Protein AF-A0A2S4ZCT5-F1 (afdb_monomer)

Solvent-accessible surface area (backbone atoms only — not comparable to full-atom values): 7370 Å² total; per-residue (Å²): 136,86,78,82,49,74,64,53,55,50,51,52,54,71,64,50,68,75,71,87,61,94,44,71,66,59,43,49,54,52,52,53,50,48,53,53,51,53,45,70,72,41,45,66,56,53,49,55,57,58,70,68,50,88,50,59,58,63,51,36,65,62,36,52,51,52,29,49,55,38,46,54,51,22,56,51,30,51,54,50,26,52,51,31,54,77,72,66,39,63,70,60,25,53,56,31,46,56,52,23,54,51,30,51,51,48,33,53,51,32,51,52,54,42,56,68,30,57,77,78,81,82,75,80,80,77,78,82,128

Mean predicted aligned error: 9.31 Å

Foldseek 3Di:
DDDDDPVNVVVVVVVPPVDDDPDPVVVVVVVVVVVVVCCVVPVVVVVVQVVPDDALLSCQVVLVVVLVVLLVVLVVLVVVLVVCVVVVVVVSNVVSVVVSVVSVVVSVVSVVSNVVRDDDDDDDPPPDD

pLDDT: mean 86.06, std 18.31, range [33.75, 98.56]

Structure (mmCIF, N/CA/C/O backbone):
data_AF-A0A2S4ZCT5-F1
#
_entry.id   AF-A0A2S4ZCT5-F1
#
loop_
_atom_site.group_PDB
_atom_site.id
_atom_site.type_symbol
_atom_site.label_atom_id
_atom_site.label_alt_id
_atom_site.label_comp_id
_atom_site.label_asym_id
_atom_site.label_entity_id
_atom_site.label_seq_id
_atom_site.pdbx_PDB_ins_code
_atom_site.Cartn_x
_atom_site.Cartn_y
_atom_site.Cartn_z
_atom_site.occupancy
_atom_site.B_iso_or_equiv
_atom_site.auth_seq_id
_atom_site.auth_comp_id
_atom_site.auth_asym_id
_atom_site.auth_atom_id
_atom_site.pdbx_PDB_model_num
ATOM 1 N N . MET A 1 1 ? -19.216 -23.994 -19.010 1.00 33.75 1 MET A N 1
ATOM 2 C CA . MET A 1 1 ? -18.366 -23.359 -17.981 1.00 33.75 1 MET A CA 1
ATOM 3 C C . MET A 1 1 ? -18.208 -21.900 -18.361 1.00 33.75 1 MET A C 1
ATOM 5 O O . MET A 1 1 ? -17.597 -21.633 -19.386 1.00 33.75 1 MET A O 1
ATOM 9 N N . ASN A 1 2 ? -18.832 -20.979 -17.625 1.00 37.47 2 ASN A N 1
ATOM 10 C CA . ASN A 1 2 ? -18.660 -19.544 -17.858 1.00 37.47 2 ASN A CA 1
ATOM 11 C C . ASN A 1 2 ? -17.470 -19.065 -17.027 1.00 37.47 2 ASN A C 1
ATOM 13 O O . ASN A 1 2 ? -17.509 -19.147 -15.803 1.00 37.47 2 ASN A O 1
ATOM 17 N N . VAL A 1 3 ? -16.414 -18.608 -17.696 1.00 40.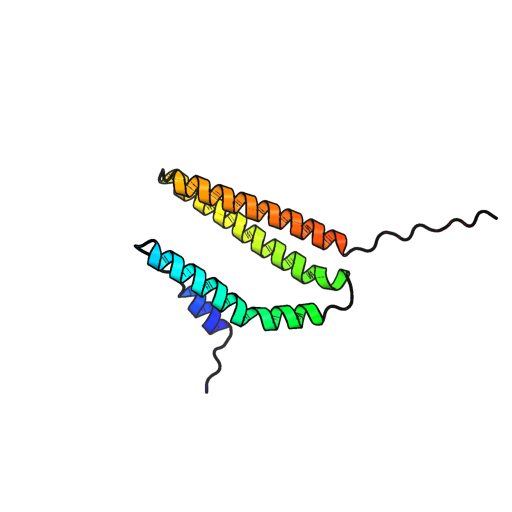88 3 VAL A N 1
ATOM 18 C CA . VAL A 1 3 ? -15.257 -17.984 -17.044 1.00 40.88 3 VAL A CA 1
ATOM 19 C C . VAL A 1 3 ? -15.714 -16.639 -16.461 1.00 40.88 3 VAL A C 1
ATOM 21 O O . VAL A 1 3 ? -16.316 -15.854 -17.201 1.00 40.88 3 VAL A O 1
ATOM 24 N N . PRO A 1 4 ? -15.473 -16.341 -15.171 1.00 46.09 4 PRO A N 1
ATOM 25 C CA . PRO A 1 4 ? -15.812 -15.039 -14.612 1.00 46.09 4 PRO A CA 1
ATOM 26 C C . PRO A 1 4 ? -14.964 -13.963 -15.295 1.00 46.09 4 PRO A C 1
ATOM 28 O O . PRO A 1 4 ? -13.738 -14.061 -15.347 1.00 46.09 4 PRO A O 1
ATOM 31 N N . SER A 1 5 ? -15.600 -12.926 -15.837 1.00 61.97 5 SER A N 1
ATOM 32 C CA . SER A 1 5 ? -14.879 -11.785 -16.400 1.00 61.97 5 SER A CA 1
ATOM 33 C C . SER A 1 5 ? -14.209 -10.976 -15.280 1.00 61.97 5 SER A C 1
ATOM 35 O O . SER A 1 5 ? -14.676 -10.955 -14.136 1.00 61.97 5 SER A O 1
ATOM 37 N N . LYS A 1 6 ? -13.132 -10.249 -15.601 1.00 53.59 6 LYS A N 1
ATOM 38 C CA . LYS A 1 6 ? -12.451 -9.339 -14.656 1.00 53.59 6 LYS A CA 1
ATOM 39 C C . LYS A 1 6 ? -13.416 -8.330 -14.005 1.00 53.59 6 LYS A C 1
ATOM 41 O O . LYS A 1 6 ? -13.209 -7.923 -12.868 1.00 53.59 6 LYS A O 1
ATOM 46 N N . LEU A 1 7 ? -14.520 -8.004 -14.686 1.00 53.03 7 LEU A N 1
ATOM 47 C CA . LEU A 1 7 ? -15.593 -7.150 -14.173 1.00 53.03 7 LEU A CA 1
ATOM 48 C C . LEU A 1 7 ? -16.441 -7.835 -13.090 1.00 53.03 7 LEU A C 1
ATOM 50 O O . LEU A 1 7 ? -16.860 -7.169 -12.152 1.00 53.03 7 LEU A O 1
ATOM 54 N N . THR A 1 8 ? -16.655 -9.154 -13.153 1.00 51.44 8 THR A N 1
ATOM 55 C CA . THR A 1 8 ? -17.301 -9.904 -12.058 1.00 51.44 8 THR A CA 1
ATOM 56 C C . THR A 1 8 ? -16.411 -10.042 -10.824 1.00 51.44 8 THR A C 1
ATOM 58 O O . THR A 1 8 ? -16.933 -9.979 -9.716 1.00 51.44 8 THR A O 1
ATOM 61 N N . ALA A 1 9 ? -15.087 -10.147 -10.987 1.00 53.41 9 ALA A N 1
ATOM 62 C CA . ALA A 1 9 ? -14.143 -10.121 -9.865 1.00 53.41 9 ALA A CA 1
ATOM 63 C C . ALA A 1 9 ? -14.080 -8.728 -9.215 1.00 53.41 9 ALA A C 1
ATOM 65 O O . ALA A 1 9 ? -14.126 -8.612 -7.994 1.00 53.41 9 ALA A O 1
ATOM 66 N N . LEU A 1 10 ? -14.091 -7.663 -10.023 1.00 55.84 10 LEU A N 1
ATOM 67 C CA . LEU A 1 10 ? -14.178 -6.285 -9.535 1.00 55.84 10 LEU A CA 1
ATOM 68 C C . LEU A 1 10 ? -15.528 -6.001 -8.853 1.00 55.84 10 LEU A C 1
ATOM 70 O O . LEU A 1 10 ? -15.561 -5.374 -7.803 1.00 55.84 10 LEU A O 1
ATOM 74 N N . ALA A 1 11 ? -16.638 -6.520 -9.386 1.00 48.22 11 ALA A N 1
ATOM 75 C CA . ALA A 1 11 ? -17.961 -6.411 -8.770 1.00 48.22 11 ALA A CA 1
ATOM 76 C C . ALA A 1 11 ? -18.117 -7.273 -7.505 1.00 48.22 11 ALA A C 1
ATOM 78 O O . ALA A 1 11 ? -18.927 -6.936 -6.644 1.00 48.22 11 ALA A O 1
ATOM 79 N N . ALA A 1 12 ? -17.368 -8.372 -7.374 1.00 44.34 12 ALA A N 1
ATOM 80 C CA . ALA A 1 12 ? -17.258 -9.141 -6.134 1.00 44.34 12 ALA A CA 1
ATOM 81 C C . ALA A 1 12 ? -16.414 -8.391 -5.092 1.00 44.34 12 ALA A C 1
ATOM 83 O O . ALA A 1 12 ? -16.788 -8.355 -3.926 1.00 44.34 12 ALA A O 1
ATOM 84 N N . ARG A 1 13 ? -15.356 -7.696 -5.530 1.00 53.50 13 ARG A N 1
ATOM 85 C CA . ARG A 1 13 ? -14.521 -6.811 -4.703 1.00 53.50 13 ARG A CA 1
ATOM 86 C C . ARG A 1 13 ? -15.260 -5.533 -4.272 1.00 53.50 13 ARG A C 1
ATOM 88 O O . ARG A 1 13 ? -15.080 -5.086 -3.153 1.00 53.50 13 ARG A O 1
ATOM 95 N N . LEU A 1 14 ? -16.173 -5.016 -5.100 1.00 47.66 14 LEU A N 1
ATOM 96 C CA . LEU A 1 14 ? -17.108 -3.923 -4.769 1.00 47.66 14 LEU A CA 1
ATOM 97 C C . LEU A 1 14 ? -18.323 -4.393 -3.947 1.00 47.66 14 LEU A C 1
ATOM 99 O O . LEU A 1 14 ? -18.895 -3.614 -3.190 1.00 47.66 14 LEU A O 1
ATOM 103 N N . ARG A 1 15 ? -18.702 -5.676 -4.042 1.00 43.44 15 ARG A N 1
ATOM 104 C CA . ARG A 1 15 ? -19.532 -6.361 -3.029 1.00 43.44 15 ARG A CA 1
ATOM 105 C C . ARG A 1 15 ? -18.752 -6.660 -1.743 1.00 43.44 15 ARG A C 1
ATOM 107 O O . ARG A 1 15 ? -19.372 -7.037 -0.752 1.00 43.44 15 ARG A O 1
ATOM 114 N N . GLY A 1 16 ? -17.436 -6.439 -1.758 1.00 38.53 16 GLY A N 1
ATOM 115 C CA . GLY A 1 16 ? -16.509 -6.436 -0.633 1.00 38.53 16 GLY A CA 1
ATOM 116 C C . GLY A 1 16 ? -16.744 -5.264 0.311 1.00 38.53 16 GLY A C 1
ATOM 117 O O . GLY A 1 16 ? -15.868 -4.437 0.536 1.00 38.53 16 GLY A O 1
ATOM 118 N N . LYS A 1 17 ? -17.918 -5.243 0.942 1.00 43.62 17 LYS A N 1
ATOM 119 C CA . LYS A 1 17 ? -17.938 -4.874 2.352 1.00 43.62 17 LYS A CA 1
ATOM 120 C C . LYS A 1 17 ? -17.228 -6.016 3.065 1.00 43.62 17 LYS A C 1
ATOM 122 O O . LYS A 1 17 ? -17.850 -7.036 3.346 1.00 43.62 17 LYS A O 1
ATOM 127 N N . THR A 1 18 ? -15.919 -5.899 3.260 1.00 56.38 18 THR A N 1
ATOM 128 C CA . THR A 1 18 ? -15.251 -6.668 4.309 1.00 56.38 18 THR A CA 1
ATOM 129 C C . THR A 1 18 ? -16.061 -6.385 5.568 1.00 56.38 18 THR A C 1
ATOM 131 O O . THR A 1 18 ? -16.253 -5.221 5.928 1.00 56.38 18 THR A O 1
ATOM 134 N N . TRP A 1 19 ? -16.710 -7.412 6.107 1.00 59.22 19 TRP A N 1
ATOM 135 C CA . TRP A 1 19 ? -17.600 -7.231 7.245 1.00 59.22 19 TRP A CA 1
ATOM 136 C C . TRP A 1 19 ? -16.749 -6.800 8.436 1.00 59.22 19 TRP A C 1
ATOM 138 O O . TRP A 1 19 ? -15.608 -7.239 8.568 1.00 59.22 19 TRP A O 1
ATOM 148 N N . ALA A 1 20 ? -17.281 -5.911 9.274 1.00 74.94 20 ALA A N 1
ATOM 149 C CA . ALA A 1 20 ? -16.645 -5.660 10.556 1.00 74.94 20 ALA A CA 1
ATOM 150 C C . ALA A 1 20 ? -16.608 -6.989 11.320 1.00 74.94 20 ALA A C 1
ATOM 152 O O . ALA A 1 20 ? -17.624 -7.679 11.405 1.00 74.94 20 ALA A O 1
ATOM 153 N N . HIS A 1 21 ? -15.432 -7.354 11.812 1.00 82.88 21 HIS A N 1
ATOM 154 C CA . HIS A 1 21 ? -15.259 -8.525 12.656 1.00 82.88 21 HIS A CA 1
ATOM 155 C C . HIS A 1 21 ? -15.535 -8.112 14.101 1.00 82.88 21 HIS A C 1
ATOM 157 O O . HIS A 1 21 ? -15.048 -7.073 14.546 1.00 82.88 21 HIS A O 1
ATOM 163 N N . GLU A 1 22 ? -16.338 -8.896 14.818 1.00 83.06 22 GLU A N 1
ATOM 164 C CA . GLU A 1 22 ? -16.761 -8.563 16.188 1.00 83.06 22 GLU A CA 1
ATOM 165 C C . GLU A 1 22 ? -15.821 -9.159 17.248 1.00 83.06 22 GLU A C 1
ATOM 167 O O . GLU A 1 22 ? -15.947 -8.858 18.435 1.00 83.06 22 GLU A O 1
ATOM 172 N N . SER A 1 23 ? -14.853 -9.976 16.823 1.00 87.06 23 SER A N 1
ATOM 173 C CA . SER A 1 23 ? -13.829 -10.571 17.680 1.00 87.06 23 SER A CA 1
ATOM 174 C C . SER A 1 23 ? -12.434 -10.487 17.061 1.00 87.06 23 SER A C 1
ATOM 176 O O . SER A 1 23 ? -12.262 -10.443 15.839 1.00 87.06 23 SER A O 1
ATOM 178 N N . THR A 1 24 ? -11.424 -10.493 17.931 1.00 90.94 24 THR A N 1
ATOM 179 C CA . THR A 1 24 ? -10.009 -10.499 17.544 1.00 90.94 24 THR A CA 1
ATOM 180 C C . THR A 1 24 ? -9.655 -11.756 16.751 1.00 90.94 24 THR A C 1
ATOM 182 O O . THR A 1 24 ? -8.912 -11.677 15.777 1.00 90.94 24 THR A O 1
ATOM 185 N N . GLU A 1 25 ? -10.200 -12.911 17.136 1.00 92.06 25 GLU A N 1
ATOM 186 C CA . GLU A 1 25 ? -9.946 -14.196 16.487 1.00 92.06 25 GLU A CA 1
ATOM 187 C C . GLU A 1 25 ? -10.490 -14.230 15.056 1.00 92.06 25 GLU A C 1
ATOM 189 O O . GLU A 1 25 ? -9.793 -14.673 14.142 1.00 92.06 25 GLU A O 1
ATOM 194 N N . GLU A 1 26 ? -11.711 -13.731 14.840 1.00 86.50 26 GLU A N 1
ATOM 195 C CA . GLU A 1 26 ? -12.297 -13.639 13.499 1.00 86.50 26 GLU A CA 1
ATOM 196 C C . GLU A 1 26 ? -11.520 -12.670 12.606 1.00 86.50 26 GLU A C 1
ATOM 198 O O . GLU A 1 26 ? -11.287 -12.978 11.435 1.00 86.50 26 GLU A O 1
ATOM 203 N N . LEU A 1 27 ? -11.092 -11.524 13.150 1.00 89.12 27 LEU A N 1
ATOM 204 C CA . LEU A 1 27 ? -10.285 -10.555 12.412 1.00 89.12 27 LEU A CA 1
ATOM 205 C C . LEU A 1 27 ? -8.924 -11.143 12.023 1.00 89.12 27 LEU A C 1
ATOM 207 O O . LEU A 1 27 ? -8.515 -11.024 10.870 1.00 89.12 27 LEU A O 1
ATOM 211 N N . ALA A 1 28 ? -8.238 -11.802 12.959 1.00 91.75 28 ALA A N 1
ATOM 212 C CA . ALA A 1 28 ? -6.942 -12.426 12.707 1.00 91.75 28 ALA A CA 1
ATOM 213 C C . ALA A 1 28 ? -7.040 -13.503 11.616 1.00 91.75 28 ALA A C 1
ATOM 215 O O . ALA A 1 28 ? -6.286 -13.465 10.645 1.00 91.75 28 ALA A O 1
ATOM 216 N N . ALA A 1 29 ? -8.031 -14.396 11.711 1.00 89.69 29 ALA A N 1
ATOM 217 C CA . ALA A 1 29 ? -8.251 -15.435 10.706 1.00 89.69 29 ALA A CA 1
ATOM 218 C C . ALA A 1 29 ? -8.552 -14.854 9.313 1.00 89.69 29 ALA A C 1
ATOM 220 O O . ALA A 1 29 ? -8.096 -15.392 8.302 1.00 89.69 29 ALA A O 1
ATOM 221 N N . ALA A 1 30 ? -9.302 -13.750 9.245 1.00 88.88 30 ALA A N 1
ATOM 222 C CA . ALA A 1 30 ? -9.600 -13.081 7.983 1.00 88.88 30 ALA A CA 1
ATOM 223 C C . ALA A 1 30 ? -8.358 -12.428 7.353 1.00 88.88 30 ALA A C 1
ATOM 225 O O . ALA A 1 30 ? -8.180 -12.509 6.135 1.00 88.88 30 ALA A O 1
ATOM 226 N N . LEU A 1 31 ? -7.491 -11.811 8.163 1.00 90.31 31 LEU A N 1
ATOM 227 C CA . LEU A 1 31 ? -6.229 -11.226 7.700 1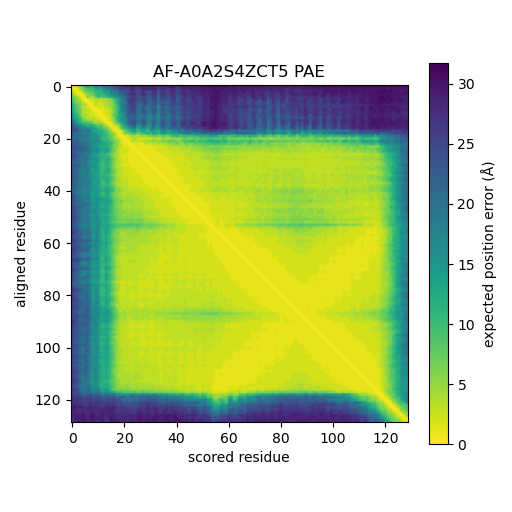.00 90.31 31 LEU A CA 1
ATOM 228 C C . LEU A 1 31 ? -5.265 -12.303 7.181 1.00 90.31 31 LEU A C 1
ATOM 230 O O . LEU A 1 31 ? -4.724 -12.153 6.084 1.00 90.31 31 LEU A O 1
ATOM 234 N N . ASP A 1 32 ? -5.109 -13.410 7.912 1.00 93.88 32 ASP A N 1
ATOM 235 C CA . ASP A 1 32 ? -4.251 -14.528 7.500 1.00 93.88 32 ASP A CA 1
ATOM 236 C C . ASP A 1 32 ? -4.734 -15.139 6.178 1.00 93.88 32 ASP A C 1
ATOM 238 O O . ASP A 1 32 ? -3.966 -15.261 5.219 1.00 93.88 32 ASP A O 1
ATOM 242 N N . GLN A 1 33 ? -6.038 -15.424 6.079 1.00 91.94 33 GLN A N 1
ATOM 243 C CA . GLN A 1 33 ? -6.640 -15.943 4.851 1.00 91.94 33 GLN A CA 1
ATOM 244 C C . GLN A 1 33 ? -6.437 -14.988 3.669 1.00 91.94 33 GLN A C 1
ATOM 246 O O . GLN A 1 33 ? -6.174 -15.431 2.550 1.00 91.94 33 GLN A O 1
ATOM 251 N N 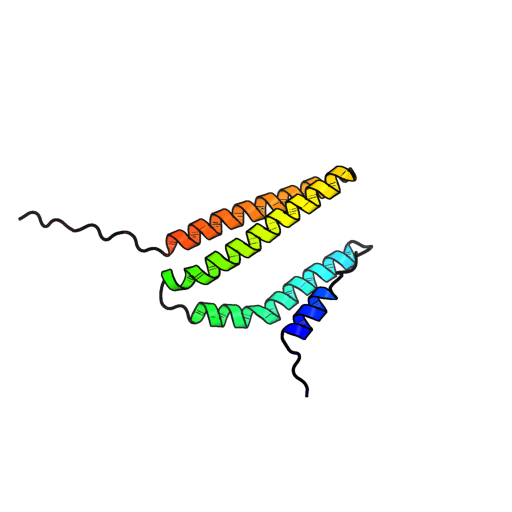. GLN A 1 34 ? -6.563 -13.678 3.891 1.00 91.25 34 GLN A N 1
ATOM 252 C CA . GLN A 1 34 ? -6.365 -12.696 2.832 1.00 91.25 34 GLN A CA 1
ATOM 253 C C . GLN A 1 34 ? -4.933 -12.744 2.285 1.00 91.25 34 GLN A C 1
ATOM 255 O O . GLN A 1 34 ? -4.750 -12.704 1.066 1.00 91.25 34 GLN A O 1
ATOM 260 N N . VAL A 1 35 ? -3.927 -12.828 3.158 1.00 92.62 35 VAL A N 1
ATOM 261 C CA . VAL A 1 35 ? -2.517 -12.881 2.749 1.00 92.62 35 VAL A CA 1
ATOM 262 C C . VAL A 1 35 ? -2.229 -14.151 1.953 1.00 92.62 35 VAL A C 1
ATOM 264 O O . VAL A 1 35 ? -1.611 -14.072 0.888 1.00 92.62 35 VAL A O 1
ATOM 267 N N . GLU A 1 36 ? -2.700 -15.303 2.429 1.00 94.50 36 GLU A N 1
ATOM 268 C CA . GLU A 1 36 ? -2.537 -16.583 1.733 1.00 94.50 36 GLU A CA 1
ATOM 269 C C . GLU A 1 36 ? -3.195 -16.553 0.351 1.00 94.50 36 GLU A C 1
ATOM 271 O O . GLU A 1 36 ? -2.537 -16.829 -0.653 1.00 94.50 36 GLU A O 1
ATOM 276 N N . GLN A 1 37 ? -4.451 -16.107 0.276 1.00 92.69 37 GLN A N 1
ATOM 277 C CA . GLN A 1 37 ? -5.189 -16.030 -0.982 1.00 92.69 37 GLN A CA 1
ATOM 278 C C . GLN A 1 37 ? -4.505 -15.092 -1.986 1.00 92.69 37 GLN A C 1
ATOM 280 O O . GLN A 1 37 ? -4.327 -15.444 -3.151 1.00 92.69 37 GLN A O 1
ATOM 285 N N . LEU A 1 38 ? -4.077 -13.901 -1.548 1.00 91.81 38 LEU A N 1
ATOM 286 C CA . LEU A 1 38 ? -3.380 -12.950 -2.420 1.00 91.81 38 LEU A CA 1
ATOM 287 C C . LEU A 1 38 ? -2.050 -13.505 -2.925 1.00 91.81 38 LEU A C 1
ATOM 289 O O . LEU A 1 38 ? -1.673 -13.228 -4.069 1.00 91.81 38 LEU A O 1
ATOM 293 N N . ARG A 1 39 ? -1.337 -14.261 -2.086 1.00 91.88 39 ARG A N 1
ATOM 294 C CA . ARG A 1 39 ? -0.088 -14.910 -2.468 1.00 91.88 39 ARG A CA 1
ATOM 295 C C . ARG A 1 39 ? -0.341 -15.975 -3.526 1.00 91.88 39 ARG A C 1
ATOM 297 O O . ARG A 1 39 ? 0.308 -15.930 -4.568 1.00 91.88 39 ARG A O 1
ATOM 304 N N . ASP A 1 40 ? -1.273 -16.885 -3.289 1.00 94.69 40 ASP A N 1
ATOM 305 C CA . ASP A 1 40 ? -1.537 -18.004 -4.194 1.00 94.69 40 ASP A CA 1
ATOM 306 C C . ASP A 1 40 ? -2.089 -17.531 -5.544 1.00 94.69 40 ASP A C 1
ATOM 308 O O . ASP A 1 40 ? -1.641 -17.996 -6.596 1.00 94.69 40 ASP A O 1
ATOM 312 N N . ASP A 1 41 ? -2.982 -16.539 -5.530 1.00 94.44 41 ASP A N 1
ATOM 313 C CA . ASP A 1 41 ? -3.608 -16.022 -6.746 1.00 94.44 41 ASP A CA 1
ATOM 314 C C . ASP A 1 41 ? -2.646 -15.201 -7.610 1.00 94.44 41 ASP A C 1
ATOM 316 O O . ASP A 1 41 ? -2.678 -15.289 -8.841 1.00 94.44 41 ASP A O 1
ATOM 320 N N . ASN A 1 42 ? -1.800 -14.372 -6.986 1.00 93.19 42 ASN A N 1
ATOM 321 C CA . ASN A 1 42 ? -1.058 -13.342 -7.717 1.00 93.19 42 ASN A CA 1
ATOM 322 C C . ASN A 1 42 ? 0.436 -13.643 -7.867 1.00 93.19 42 ASN A C 1
ATOM 324 O O . ASN A 1 42 ? 1.034 -13.212 -8.856 1.00 93.19 42 ASN A O 1
ATOM 328 N N . MET A 1 43 ? 1.059 -14.384 -6.940 1.00 94.81 43 MET A N 1
ATOM 329 C CA . MET A 1 43 ? 2.508 -14.631 -6.968 1.00 94.81 43 MET A CA 1
ATOM 330 C C . MET A 1 43 ? 2.981 -15.272 -8.282 1.00 94.81 43 MET A C 1
ATOM 332 O O . MET A 1 43 ? 3.959 -14.773 -8.840 1.00 94.81 43 MET A O 1
ATOM 336 N N . PRO A 1 44 ? 2.313 -16.300 -8.852 1.00 96.38 44 PRO A N 1
ATOM 337 C CA . PRO A 1 44 ? 2.748 -16.871 -10.128 1.00 96.38 44 PRO A CA 1
ATOM 338 C C . PRO A 1 44 ? 2.751 -15.840 -11.266 1.00 96.38 44 PRO A C 1
ATOM 340 O O . PRO A 1 44 ? 3.684 -15.801 -12.068 1.00 96.38 44 PRO A O 1
ATOM 343 N N . GLY A 1 45 ? 1.736 -14.970 -11.308 1.00 94.69 45 GLY A N 1
ATOM 344 C CA . GLY A 1 45 ? 1.629 -13.896 -12.294 1.00 94.69 45 GLY A CA 1
ATOM 345 C C . GLY A 1 45 ? 2.711 -12.831 -12.120 1.00 94.69 45 GLY A C 1
ATOM 346 O O . GLY A 1 45 ? 3.358 -12.450 -13.096 1.00 94.69 45 GLY A O 1
ATOM 347 N N . HIS A 1 46 ? 2.959 -12.394 -10.883 1.00 95.00 46 HIS A N 1
ATOM 348 C CA . HIS A 1 46 ? 4.025 -11.439 -10.576 1.00 95.00 46 HIS A CA 1
ATOM 349 C C . HIS A 1 46 ? 5.416 -12.000 -10.896 1.00 95.00 46 HIS A C 1
ATOM 351 O O . HIS A 1 46 ? 6.225 -11.290 -11.492 1.00 95.00 46 HIS A O 1
ATOM 357 N N . LEU A 1 47 ? 5.680 -13.275 -10.586 1.00 96.31 47 LEU A N 1
ATOM 358 C CA . LEU A 1 47 ? 6.939 -13.940 -10.931 1.00 96.31 47 LEU A CA 1
ATOM 359 C C . LEU A 1 47 ? 7.130 -14.055 -12.444 1.00 96.31 47 LEU A C 1
ATOM 361 O O . LEU A 1 47 ? 8.208 -13.741 -12.940 1.00 96.31 47 LEU A O 1
ATOM 365 N N . ALA A 1 48 ? 6.097 -14.457 -13.189 1.00 95.12 48 ALA A N 1
ATOM 366 C CA . ALA A 1 48 ? 6.170 -14.539 -14.647 1.00 95.12 48 ALA A CA 1
ATOM 367 C C . ALA A 1 48 ? 6.405 -13.161 -15.288 1.00 95.12 48 ALA A C 1
ATOM 369 O O . ALA A 1 48 ? 7.243 -13.026 -16.180 1.00 95.12 48 ALA A O 1
ATOM 370 N N . GLY A 1 49 ? 5.708 -12.129 -14.800 1.00 93.44 49 GLY A N 1
ATOM 371 C CA . GLY A 1 49 ? 5.908 -10.748 -15.232 1.00 93.44 49 GLY A CA 1
ATOM 372 C C . GLY A 1 49 ? 7.332 -10.266 -14.956 1.00 93.44 49 GLY A C 1
ATOM 373 O O . GLY A 1 49 ? 8.007 -9.806 -15.874 1.00 93.44 49 GLY A O 1
ATOM 374 N N . ALA A 1 50 ? 7.830 -10.444 -13.731 1.00 94.69 50 ALA A N 1
ATOM 375 C CA . ALA A 1 50 ? 9.189 -10.054 -13.354 1.00 94.69 50 ALA A CA 1
ATOM 376 C C . ALA A 1 50 ? 10.269 -10.821 -14.135 1.00 94.69 50 ALA A C 1
ATOM 378 O O . ALA A 1 50 ? 11.247 -10.225 -14.577 1.00 94.69 50 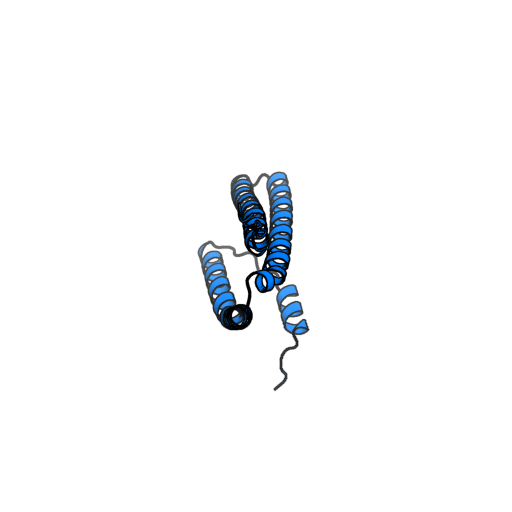ALA A O 1
ATOM 379 N N . ALA A 1 51 ? 10.076 -12.122 -14.372 1.00 96.00 51 ALA A N 1
ATOM 380 C CA . ALA A 1 51 ? 11.003 -12.949 -15.145 1.00 96.00 51 ALA A CA 1
ATOM 381 C C . ALA A 1 51 ? 11.108 -12.527 -16.622 1.00 96.00 51 ALA A C 1
ATOM 383 O O . ALA A 1 51 ? 12.102 -12.833 -17.277 1.00 96.00 51 ALA A O 1
ATOM 384 N N . SER A 1 52 ? 10.102 -11.824 -17.153 1.00 95.62 52 SER A N 1
ATOM 385 C CA . SER A 1 52 ? 10.122 -11.304 -18.526 1.00 95.62 52 SER A CA 1
ATOM 386 C C . SER A 1 52 ? 10.964 -10.034 -18.702 1.00 95.62 52 SER A C 1
ATOM 388 O O . SER A 1 52 ? 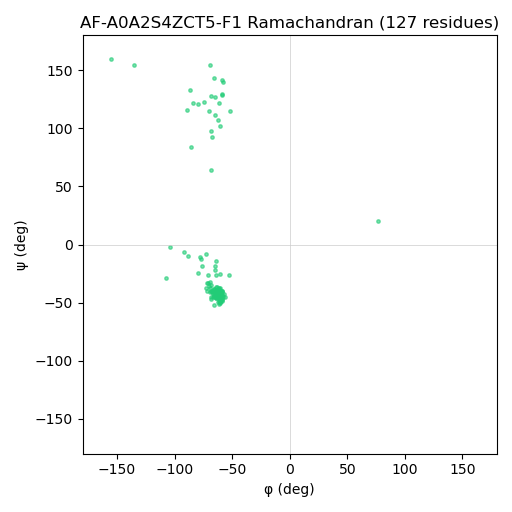11.226 -9.623 -19.833 1.00 95.62 52 SER A O 1
ATOM 390 N N . LEU A 1 53 ? 11.401 -9.405 -17.606 1.00 96.56 53 LEU A N 1
ATOM 391 C CA . LEU A 1 53 ? 12.156 -8.155 -17.637 1.00 96.56 53 LEU A CA 1
ATOM 392 C C . LEU A 1 53 ? 13.630 -8.417 -17.973 1.00 96.56 53 LEU A C 1
ATOM 394 O O . LEU A 1 53 ? 14.341 -9.106 -17.248 1.00 96.56 53 LEU A O 1
ATOM 398 N N . THR A 1 54 ? 14.117 -7.828 -19.065 1.00 95.38 54 THR A N 1
ATOM 399 C CA . THR A 1 54 ? 15.460 -8.112 -19.609 1.00 95.38 54 THR A CA 1
ATOM 400 C C . THR A 1 54 ? 16.492 -7.019 -19.328 1.00 95.38 54 THR A C 1
ATOM 402 O O . THR A 1 54 ? 17.644 -7.135 -19.744 1.00 95.38 54 THR A O 1
ATOM 405 N N . SER A 1 55 ? 16.104 -5.925 -18.673 1.00 95.25 55 SER A N 1
ATOM 406 C CA . SER A 1 55 ? 16.987 -4.792 -18.378 1.00 95.25 55 SER A CA 1
ATOM 407 C C . SER A 1 55 ? 16.497 -4.005 -17.164 1.00 95.25 55 SER A C 1
ATOM 409 O O . SER A 1 55 ? 15.321 -4.070 -16.813 1.00 95.25 55 SER A O 1
ATOM 411 N N . ALA A 1 56 ? 17.384 -3.231 -16.529 1.00 95.62 56 ALA A N 1
ATOM 412 C CA . ALA A 1 56 ? 17.018 -2.419 -15.367 1.00 95.62 56 ALA A CA 1
ATOM 413 C C . ALA A 1 56 ? 15.887 -1.405 -15.664 1.00 95.62 56 ALA A C 1
ATOM 415 O O . ALA A 1 56 ? 14.936 -1.358 -14.885 1.00 95.62 56 ALA A O 1
ATOM 416 N N . PRO A 1 57 ? 15.877 -0.667 -16.796 1.00 96.81 57 PRO A N 1
ATOM 417 C CA . PRO A 1 57 ? 14.762 0.228 -17.119 1.00 96.81 57 PRO A CA 1
ATOM 418 C C . PRO A 1 57 ? 13.407 -0.477 -17.269 1.00 96.81 57 PRO A C 1
ATOM 420 O O . PRO A 1 57 ? 12.373 0.144 -17.042 1.00 96.81 57 PRO A O 1
ATOM 423 N N . ALA A 1 58 ? 13.382 -1.773 -17.605 1.00 96.56 58 ALA A N 1
ATOM 424 C CA . ALA A 1 58 ? 12.134 -2.522 -17.760 1.00 96.56 58 ALA A CA 1
ATOM 425 C C . ALA A 1 58 ? 11.344 -2.662 -16.441 1.00 96.56 58 ALA A C 1
ATOM 427 O O . ALA A 1 58 ? 10.142 -2.905 -16.477 1.00 96.56 58 ALA A O 1
ATOM 428 N N . TYR A 1 59 ? 11.984 -2.454 -15.284 1.00 96.56 59 TYR A N 1
ATOM 429 C CA . TYR A 1 59 ? 11.319 -2.444 -13.977 1.00 96.56 59 TYR A CA 1
ATOM 430 C C . TYR A 1 59 ? 10.531 -1.148 -13.710 1.00 96.56 59 TYR A C 1
ATOM 432 O O . TYR A 1 59 ? 9.662 -1.136 -12.840 1.00 96.56 59 TYR A O 1
ATOM 440 N N . GLN A 1 60 ? 10.811 -0.057 -14.438 1.00 97.00 60 GLN A N 1
ATOM 441 C CA . GLN A 1 60 ? 10.243 1.266 -14.150 1.00 97.00 60 GLN A CA 1
ATOM 442 C C . GLN A 1 60 ? 8.710 1.312 -14.177 1.00 97.00 60 GLN A C 1
ATOM 444 O O . GLN A 1 60 ? 8.159 1.849 -13.220 1.00 97.00 60 GLN A O 1
ATOM 449 N N . PRO A 1 61 ? 8.002 0.762 -15.188 1.00 96.62 61 PRO A N 1
ATOM 450 C CA . PRO A 1 61 ? 6.543 0.867 -15.236 1.00 96.62 61 PRO A CA 1
ATOM 451 C C . PRO A 1 61 ? 5.883 0.257 -13.996 1.00 96.62 61 PRO A C 1
ATOM 453 O O . PRO A 1 61 ? 5.112 0.928 -13.321 1.00 96.62 61 PRO A O 1
ATOM 456 N N . GLY A 1 62 ? 6.286 -0.962 -13.616 1.00 96.44 62 GLY A N 1
ATOM 457 C CA . GLY A 1 62 ? 5.747 -1.631 -12.430 1.00 96.44 62 GLY A CA 1
ATOM 458 C C . GLY A 1 62 ? 6.076 -0.910 -11.119 1.00 96.44 62 GLY A C 1
ATOM 459 O O . GLY A 1 62 ? 5.238 -0.863 -10.225 1.00 96.44 62 GLY A O 1
ATOM 460 N N . LEU A 1 63 ? 7.268 -0.312 -11.000 1.00 97.62 63 LE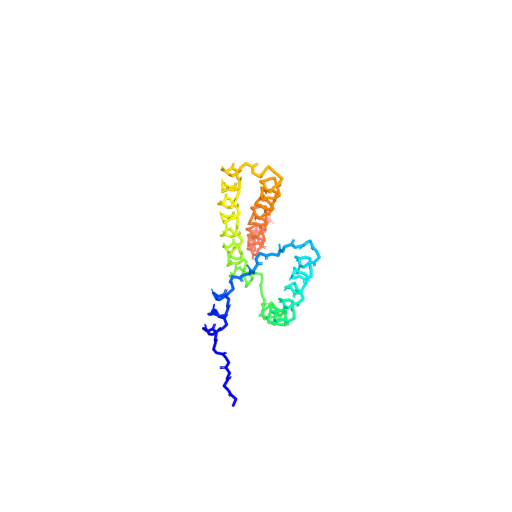U A N 1
ATOM 461 C CA . LEU A 1 63 ? 7.645 0.478 -9.820 1.00 97.62 63 LEU A CA 1
ATOM 462 C C . LEU A 1 63 ? 6.861 1.795 -9.722 1.00 97.62 63 LEU A C 1
ATOM 464 O O . LEU A 1 63 ? 6.513 2.208 -8.618 1.00 97.62 63 LEU A O 1
ATOM 468 N N . ILE A 1 64 ? 6.589 2.453 -10.852 1.00 97.88 64 ILE A N 1
ATOM 469 C CA . ILE A 1 64 ? 5.805 3.694 -10.909 1.00 97.88 64 ILE A CA 1
ATOM 470 C C . ILE A 1 64 ? 4.344 3.416 -10.553 1.00 97.88 64 ILE A C 1
ATOM 472 O O . ILE A 1 64 ? 3.797 4.124 -9.707 1.00 97.88 64 ILE A O 1
ATOM 476 N N . ASP A 1 65 ? 3.753 2.376 -11.143 1.00 97.69 65 ASP A N 1
ATOM 477 C CA . ASP A 1 65 ? 2.369 1.979 -10.875 1.00 97.69 65 ASP A CA 1
ATOM 478 C C . ASP A 1 65 ? 2.199 1.594 -9.400 1.00 97.69 65 ASP A C 1
ATOM 480 O O . ASP A 1 65 ? 1.379 2.184 -8.698 1.00 97.69 65 ASP A O 1
ATOM 484 N N . LEU A 1 66 ? 3.064 0.710 -8.880 1.00 97.56 66 LEU A N 1
ATOM 485 C CA . LEU A 1 66 ? 3.030 0.309 -7.470 1.00 97.56 66 LEU A CA 1
ATOM 486 C C . LEU A 1 66 ? 3.211 1.507 -6.531 1.00 97.56 66 LEU A C 1
ATOM 488 O O . LEU A 1 66 ? 2.535 1.606 -5.511 1.00 97.56 66 LEU A O 1
ATOM 492 N N . ARG A 1 67 ? 4.106 2.446 -6.860 1.00 98.12 67 ARG A N 1
ATOM 493 C CA . ARG A 1 67 ? 4.277 3.671 -6.068 1.00 98.12 67 ARG A CA 1
ATOM 494 C C . ARG A 1 67 ? 2.993 4.505 -6.040 1.00 98.12 67 ARG A C 1
ATOM 496 O O . ARG A 1 67 ? 2.691 5.086 -5.000 1.00 98.12 67 ARG A O 1
ATOM 503 N N . GLY A 1 68 ? 2.280 4.599 -7.162 1.00 97.25 68 GLY A N 1
ATOM 504 C CA . GLY A 1 68 ? 0.985 5.274 -7.249 1.00 97.25 68 GLY A CA 1
ATOM 505 C C . GLY A 1 68 ? -0.056 4.628 -6.337 1.00 97.25 68 GLY A C 1
ATOM 506 O O . GLY A 1 68 ? -0.646 5.326 -5.515 1.00 97.25 68 GLY A O 1
ATOM 507 N N . ASP A 1 69 ? -0.196 3.304 -6.414 1.00 97.81 69 ASP A N 1
ATOM 508 C CA . ASP A 1 69 ? -1.150 2.536 -5.604 1.00 97.81 69 ASP A CA 1
ATOM 509 C C . ASP A 1 69 ? -0.874 2.667 -4.095 1.00 97.81 69 ASP A C 1
ATOM 511 O O . ASP A 1 69 ? -1.792 2.871 -3.302 1.00 97.81 69 ASP A O 1
ATOM 515 N N . ILE A 1 70 ? 0.397 2.603 -3.676 1.00 97.94 70 ILE A N 1
ATOM 516 C CA . ILE A 1 70 ? 0.761 2.784 -2.261 1.00 97.94 70 ILE A CA 1
ATOM 517 C C . ILE A 1 70 ? 0.522 4.227 -1.802 1.00 97.94 70 ILE A C 1
ATOM 519 O O . ILE A 1 70 ? 0.127 4.444 -0.657 1.00 97.94 70 ILE A O 1
ATOM 523 N N . TYR A 1 71 ? 0.735 5.223 -2.666 1.00 97.44 71 TYR A N 1
ATOM 524 C CA . TYR A 1 71 ? 0.446 6.611 -2.305 1.00 97.44 71 TYR A CA 1
ATOM 525 C C . TYR A 1 71 ? -1.058 6.860 -2.137 1.00 97.44 71 TYR A C 1
ATOM 527 O O . TYR A 1 71 ? -1.451 7.539 -1.193 1.00 97.44 71 TYR A O 1
ATOM 535 N N . ASP A 1 72 ? -1.898 6.274 -2.994 1.00 97.44 72 ASP A N 1
ATOM 536 C CA . ASP A 1 72 ? -3.356 6.310 -2.827 1.00 97.44 72 ASP A CA 1
ATOM 537 C C . ASP A 1 72 ? -3.785 5.657 -1.500 1.00 97.44 72 ASP A C 1
ATOM 539 O O . ASP A 1 72 ? -4.558 6.238 -0.736 1.00 97.44 72 ASP A O 1
ATOM 543 N N . ALA A 1 73 ? -3.193 4.508 -1.151 1.00 95.88 73 ALA A N 1
ATOM 544 C CA . ALA A 1 73 ? -3.423 3.861 0.140 1.00 95.88 73 ALA A CA 1
ATOM 545 C C . ALA A 1 73 ? -2.995 4.737 1.335 1.00 95.88 73 ALA A C 1
ATOM 547 O O . ALA A 1 73 ? -3.715 4.792 2.331 1.00 95.88 73 ALA A O 1
ATOM 548 N N . ALA A 1 74 ? -1.868 5.452 1.237 1.00 96.81 74 ALA A N 1
ATOM 549 C CA . ALA A 1 74 ? -1.421 6.388 2.273 1.00 96.81 74 ALA A CA 1
ATOM 550 C C . ALA A 1 74 ? -2.438 7.524 2.486 1.00 96.81 74 ALA A C 1
ATOM 552 O O . ALA A 1 74 ? -2.859 7.775 3.613 1.00 96.81 74 ALA A O 1
ATOM 553 N N . VAL A 1 75 ? -2.928 8.132 1.400 1.00 97.06 75 VAL A N 1
ATOM 554 C CA . VAL A 1 75 ? -3.974 9.171 1.461 1.00 97.06 75 VAL A CA 1
ATOM 555 C C . VAL A 1 75 ? -5.265 8.630 2.084 1.00 97.06 75 VAL A C 1
ATOM 557 O O . VAL A 1 75 ? -5.942 9.327 2.844 1.00 97.06 75 VAL A O 1
ATOM 560 N N . TYR A 1 76 ? -5.621 7.378 1.796 1.00 96.75 76 TYR A N 1
ATOM 561 C CA . TYR A 1 76 ? -6.779 6.746 2.419 1.00 96.75 76 TYR A CA 1
ATOM 562 C C . TYR A 1 76 ? -6.588 6.528 3.930 1.00 96.75 76 TYR A C 1
ATOM 564 O O . TYR A 1 76 ? -7.512 6.786 4.705 1.00 96.75 76 TYR A O 1
ATOM 572 N N . LEU A 1 77 ? -5.392 6.126 4.372 1.00 97.75 77 LEU A N 1
ATOM 573 C CA . LEU A 1 77 ? -5.051 6.003 5.795 1.00 97.75 77 LEU A CA 1
ATOM 574 C C . LEU A 1 77 ? -5.120 7.353 6.522 1.00 97.75 77 LEU A C 1
ATOM 576 O O . LEU A 1 77 ? -5.656 7.417 7.631 1.00 97.75 77 LEU A O 1
ATOM 580 N N . ASP A 1 78 ? -4.690 8.446 5.889 1.00 97.75 78 ASP A N 1
ATOM 581 C CA . ASP A 1 78 ? -4.839 9.801 6.440 1.00 97.75 78 ASP A CA 1
ATOM 582 C C . ASP A 1 78 ? -6.318 10.180 6.645 1.00 97.75 78 ASP A C 1
ATOM 584 O O . ASP A 1 78 ? -6.706 10.763 7.668 1.00 97.75 78 ASP A O 1
ATOM 588 N N . ALA A 1 79 ? -7.181 9.814 5.691 1.00 97.50 79 ALA A N 1
ATOM 589 C CA . ALA A 1 79 ? -8.620 10.055 5.781 1.00 97.50 79 ALA A CA 1
ATOM 590 C C . ALA A 1 79 ? -9.282 9.235 6.907 1.00 97.50 79 ALA A C 1
ATOM 592 O O . ALA A 1 79 ? -10.118 9.760 7.656 1.00 97.50 79 ALA A O 1
ATOM 593 N N . LEU A 1 80 ? -8.889 7.967 7.069 1.00 96.62 80 LEU A N 1
ATOM 594 C CA . LEU A 1 80 ? -9.327 7.130 8.190 1.00 96.62 80 LEU A CA 1
ATOM 595 C C . LEU A 1 80 ? -8.840 7.692 9.531 1.00 96.62 80 LEU A C 1
ATOM 597 O O . LEU A 1 80 ? -9.637 7.809 10.460 1.00 96.62 80 LEU A O 1
ATOM 601 N N . THR A 1 81 ? -7.581 8.129 9.611 1.00 98.12 81 THR A N 1
ATOM 602 C CA . THR A 1 81 ? -6.995 8.760 10.807 1.00 98.12 81 THR A CA 1
ATOM 603 C C . THR A 1 81 ? -7.776 10.006 11.216 1.00 98.12 81 THR A C 1
ATOM 605 O O . THR A 1 81 ? -8.113 10.191 12.388 1.00 98.12 81 THR A O 1
ATOM 608 N N . THR A 1 82 ? -8.118 10.854 10.241 1.00 97.62 82 THR A N 1
ATOM 609 C CA . THR A 1 82 ? -8.936 12.058 10.455 1.00 97.62 82 THR A CA 1
ATOM 610 C C . THR A 1 82 ? -10.302 11.697 11.038 1.00 97.62 82 THR A C 1
ATOM 612 O O . THR A 1 82 ? -10.769 12.331 11.985 1.00 97.62 82 THR A O 1
ATOM 615 N N . SER A 1 83 ? -10.925 10.644 10.510 1.00 98.00 83 SER A N 1
ATOM 616 C CA . SER A 1 83 ? -12.233 10.171 10.969 1.00 98.00 83 SER A CA 1
ATOM 617 C C . SER A 1 83 ? -12.168 9.587 12.385 1.00 98.00 83 SER A C 1
ATOM 619 O O . SER A 1 83 ? -12.985 9.947 13.230 1.00 98.00 83 SER A O 1
ATOM 621 N N . ALA A 1 84 ? -11.167 8.753 12.681 1.00 97.06 84 ALA A N 1
ATOM 622 C CA . ALA A 1 84 ? -10.938 8.190 14.014 1.00 97.06 84 ALA A CA 1
ATOM 623 C C . ALA A 1 84 ? -10.643 9.284 15.057 1.00 97.06 84 ALA A C 1
ATOM 625 O O . ALA A 1 84 ? -11.180 9.254 16.164 1.00 97.06 84 ALA A O 1
ATOM 626 N N . THR A 1 85 ? -9.892 10.321 14.666 1.00 98.00 85 THR A N 1
ATOM 627 C CA . THR A 1 85 ? -9.630 11.501 15.508 1.00 98.00 85 THR A CA 1
ATOM 628 C C . THR A 1 85 ? -10.925 12.221 15.868 1.00 98.00 85 THR A C 1
ATOM 630 O O . THR A 1 85 ? -11.137 12.566 17.028 1.00 98.00 85 THR A O 1
ATOM 633 N N . ALA A 1 86 ? -11.818 12.425 14.894 1.00 97.88 86 ALA A N 1
ATOM 634 C CA . ALA A 1 86 ? -13.108 13.070 15.132 1.00 97.88 86 ALA A CA 1
ATOM 635 C C . ALA A 1 86 ? -14.021 12.257 16.070 1.00 97.88 86 ALA A C 1
ATOM 637 O O . ALA A 1 86 ? -14.865 12.838 16.753 1.00 97.88 86 ALA A O 1
ATOM 638 N N . LEU A 1 87 ? -13.844 10.934 16.118 1.00 97.81 87 LEU A N 1
ATOM 639 C CA . LEU A 1 87 ? -14.572 10.022 17.004 1.00 97.81 87 LEU A CA 1
ATOM 640 C C . LEU A 1 87 ? -13.909 9.848 18.381 1.00 97.81 87 LEU A C 1
ATOM 642 O O . LEU A 1 87 ? -14.532 9.286 19.279 1.00 97.81 87 LEU A O 1
ATOM 646 N N . GLY A 1 88 ? -12.687 10.353 18.569 1.00 97.69 88 GLY A N 1
ATOM 647 C CA . GLY A 1 88 ? -11.942 10.250 19.825 1.00 97.69 88 GLY A CA 1
ATOM 648 C C . GLY A 1 88 ? -11.310 8.878 20.080 1.00 97.69 88 GLY A C 1
ATOM 649 O O . GLY A 1 88 ? -10.992 8.573 21.228 1.00 97.69 88 GLY A O 1
ATOM 650 N N . ASP A 1 89 ? -11.124 8.059 19.042 1.00 97.38 89 ASP A N 1
ATOM 651 C CA . ASP A 1 89 ? -10.521 6.725 19.153 1.00 97.38 89 ASP A CA 1
ATOM 652 C C . ASP A 1 89 ? -8.986 6.813 19.093 1.00 97.38 89 ASP A C 1
ATOM 654 O O . ASP A 1 89 ? -8.377 6.724 18.027 1.00 97.38 89 ASP A O 1
ATOM 658 N N . ALA A 1 90 ? -8.363 7.085 20.242 1.00 97.62 90 ALA A N 1
ATOM 659 C CA . ALA A 1 90 ? -6.935 7.394 20.322 1.00 97.62 90 ALA A CA 1
ATOM 660 C C . ALA A 1 90 ? -6.033 6.225 19.890 1.00 97.62 90 ALA A C 1
ATOM 662 O O . ALA A 1 90 ? -5.077 6.446 19.150 1.00 97.62 90 ALA A O 1
ATOM 663 N N . ASP A 1 91 ? -6.354 4.996 20.300 1.00 97.12 91 ASP A N 1
ATOM 664 C CA . ASP A 1 91 ? -5.540 3.821 19.971 1.00 97.12 91 ASP A CA 1
ATOM 665 C C . ASP A 1 91 ? -5.593 3.527 18.464 1.00 97.12 91 ASP A C 1
ATOM 667 O O . ASP A 1 91 ? -4.564 3.259 17.838 1.00 97.12 91 ASP A O 1
ATOM 671 N N . LEU A 1 92 ? -6.776 3.653 17.849 1.00 97.19 92 LEU A N 1
ATOM 672 C CA . LEU A 1 92 ? -6.925 3.505 16.403 1.00 97.19 92 LEU A CA 1
ATOM 673 C C . LEU A 1 92 ? -6.206 4.620 15.632 1.00 97.19 92 LEU A C 1
ATOM 675 O O . LEU A 1 92 ? -5.618 4.356 14.585 1.00 97.19 92 LEU A O 1
ATOM 679 N N . VAL A 1 93 ? -6.243 5.860 16.129 1.00 98.56 93 VAL A N 1
ATOM 680 C CA . VAL A 1 93 ? -5.530 6.990 15.514 1.00 98.56 93 VAL A CA 1
ATOM 681 C C . VAL A 1 93 ? -4.032 6.723 15.442 1.00 98.56 93 VAL A C 1
ATOM 683 O O . VAL A 1 93 ? -3.445 6.927 14.381 1.00 98.56 93 VAL A O 1
ATOM 686 N N . GLU A 1 94 ? -3.418 6.261 16.529 1.00 98.31 94 GLU A N 1
ATOM 687 C CA . GLU A 1 94 ? -1.980 5.978 16.540 1.00 98.31 94 GLU A CA 1
ATOM 688 C C . GLU A 1 94 ? -1.634 4.821 15.592 1.00 98.31 94 GLU A C 1
ATOM 690 O O . GLU A 1 94 ? -0.747 4.967 14.752 1.00 98.31 94 GLU A O 1
ATOM 695 N N . ALA A 1 95 ? -2.410 3.732 15.605 1.00 98.25 95 ALA A N 1
ATOM 696 C CA . ALA A 1 95 ? -2.198 2.616 14.681 1.00 98.25 95 ALA A CA 1
ATOM 697 C C . ALA A 1 95 ? -2.326 3.028 13.198 1.00 98.25 95 ALA A C 1
ATOM 699 O O . ALA A 1 95 ? -1.534 2.603 12.353 1.00 98.25 95 ALA A O 1
ATOM 700 N N . LEU A 1 96 ? -3.308 3.873 12.859 1.00 98.50 96 LEU A N 1
ATOM 701 C CA . LEU A 1 96 ? -3.494 4.366 11.490 1.00 98.50 96 LEU A CA 1
ATOM 702 C C . LEU A 1 96 ? -2.392 5.345 11.066 1.00 98.50 96 LEU A C 1
ATOM 704 O O . LEU A 1 96 ? -1.972 5.307 9.907 1.00 98.50 96 LEU A O 1
ATOM 708 N N . ARG A 1 97 ? -1.890 6.178 11.987 1.00 98.25 97 ARG A N 1
ATOM 709 C CA . ARG A 1 97 ? -0.743 7.064 11.733 1.00 98.25 97 ARG A CA 1
ATOM 710 C C . ARG A 1 97 ? 0.514 6.275 11.415 1.00 98.25 97 ARG A C 1
ATOM 712 O O . ARG A 1 97 ? 1.132 6.534 10.387 1.00 98.25 97 ARG A O 1
ATOM 719 N N . GLU A 1 98 ? 0.852 5.283 12.234 1.00 98.50 98 GLU A N 1
ATOM 720 C CA . GLU A 1 98 ? 2.022 4.428 12.001 1.00 98.50 98 GLU A CA 1
ATOM 721 C C . GLU A 1 98 ? 1.936 3.707 10.644 1.00 98.50 98 GLU A C 1
ATOM 723 O O . GLU A 1 98 ? 2.916 3.634 9.890 1.00 98.50 98 GLU A O 1
ATOM 728 N N . ALA A 1 99 ? 0.743 3.219 10.284 1.00 98.38 99 ALA A N 1
ATOM 729 C CA . ALA A 1 99 ? 0.501 2.618 8.976 1.00 98.38 99 ALA A CA 1
ATOM 730 C C . ALA A 1 99 ? 0.683 3.629 7.826 1.00 98.38 99 ALA A C 1
ATOM 732 O O . ALA A 1 99 ? 1.329 3.308 6.823 1.00 98.38 99 ALA A O 1
ATOM 733 N N . GLY A 1 100 ? 0.151 4.849 7.965 1.00 98.19 100 GLY A N 1
ATOM 734 C CA . GLY A 1 100 ? 0.283 5.921 6.972 1.00 98.19 100 GLY A CA 1
ATOM 735 C C . GLY A 1 100 ? 1.734 6.361 6.773 1.00 98.19 100 GLY A C 1
ATOM 736 O O . GLY A 1 100 ? 2.215 6.443 5.641 1.00 98.19 100 GLY A O 1
ATOM 737 N N . GLU A 1 101 ? 2.478 6.550 7.864 1.00 98.31 101 GLU A N 1
ATOM 738 C CA . GLU A 1 101 ? 3.908 6.874 7.833 1.00 98.31 101 GLU A CA 1
ATOM 739 C C . GLU A 1 101 ? 4.718 5.791 7.112 1.00 98.31 101 GLU A C 1
ATOM 741 O O . GLU A 1 101 ? 5.533 6.092 6.233 1.00 98.31 101 GLU A O 1
ATOM 746 N N . THR A 1 102 ? 4.437 4.520 7.409 1.00 98.56 102 THR A N 1
ATOM 747 C CA . THR A 1 102 ? 5.074 3.378 6.739 1.00 98.56 102 THR A CA 1
ATOM 748 C C . THR A 1 102 ? 4.767 3.362 5.238 1.00 98.56 102 TH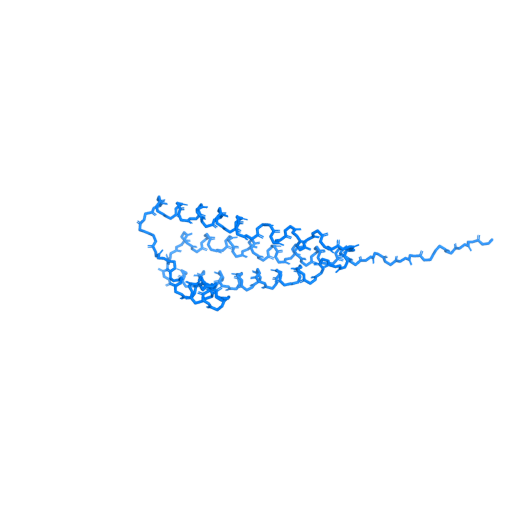R A C 1
ATOM 750 O O . THR A 1 102 ? 5.661 3.117 4.419 1.00 98.56 102 THR A O 1
ATOM 753 N N . ALA A 1 103 ? 3.525 3.660 4.844 1.00 98.31 103 ALA A N 1
ATOM 754 C CA . ALA A 1 103 ? 3.138 3.750 3.438 1.00 98.31 103 ALA A CA 1
ATOM 755 C C . ALA A 1 103 ? 3.882 4.890 2.717 1.00 98.31 103 ALA A C 1
ATOM 757 O O . ALA A 1 103 ? 4.425 4.682 1.628 1.00 98.31 103 ALA A O 1
ATOM 758 N N . HIS A 1 104 ? 4.003 6.067 3.336 1.00 97.88 104 HIS A N 1
ATOM 7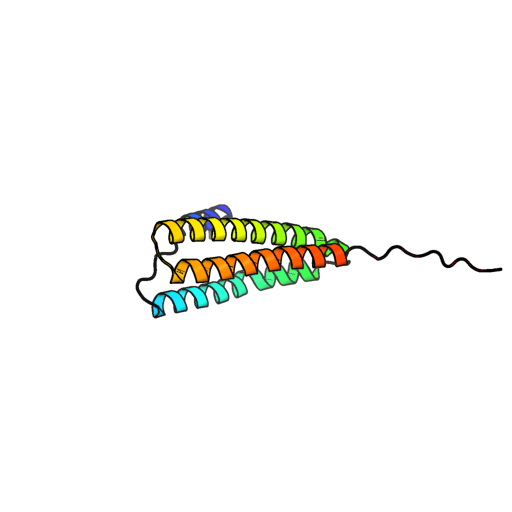59 C CA . HIS A 1 104 ? 4.792 7.175 2.792 1.00 97.88 104 HIS A CA 1
ATOM 760 C C . HIS A 1 104 ? 6.281 6.838 2.662 1.00 97.88 104 HIS A C 1
ATOM 762 O O . HIS A 1 104 ? 6.907 7.165 1.647 1.00 97.88 104 HIS A O 1
ATOM 768 N N . GLU A 1 105 ? 6.853 6.145 3.647 1.00 98.56 105 GLU A N 1
ATOM 769 C CA . GLU A 1 105 ? 8.235 5.682 3.572 1.00 98.56 105 GLU A CA 1
ATOM 770 C C . GLU A 1 105 ? 8.428 4.698 2.407 1.00 98.56 105 GLU A C 1
ATOM 772 O O . GLU A 1 105 ? 9.391 4.806 1.638 1.00 98.56 105 GLU A O 1
ATOM 777 N N . LEU A 1 106 ? 7.489 3.768 2.215 1.00 98.50 106 LEU A N 1
ATOM 778 C CA . LEU A 1 106 ? 7.517 2.837 1.092 1.00 98.50 106 LEU A CA 1
ATOM 779 C C . LEU A 1 106 ? 7.436 3.567 -0.259 1.00 98.50 106 LEU A C 1
ATOM 781 O O . LEU A 1 106 ? 8.201 3.240 -1.167 1.00 98.50 106 LEU A O 1
ATOM 785 N N . VAL A 1 107 ? 6.601 4.604 -0.389 1.00 98.44 107 VAL A N 1
ATOM 786 C CA . VAL A 1 107 ? 6.531 5.455 -1.596 1.00 98.44 107 VAL A CA 1
ATOM 787 C C . VAL A 1 107 ? 7.888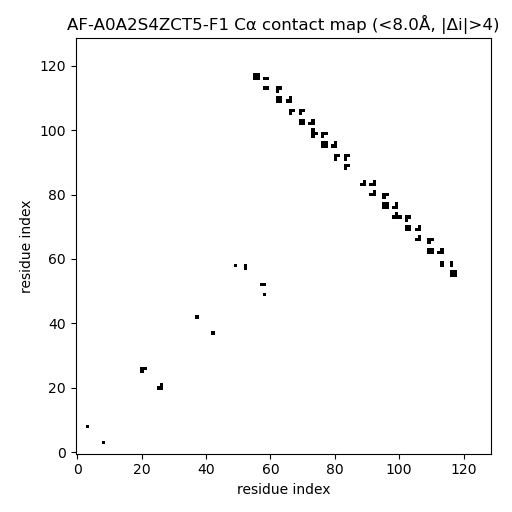 6.084 -1.923 1.00 98.44 107 VAL A C 1
ATOM 789 O O . VAL A 1 107 ? 8.295 6.114 -3.091 1.00 98.44 107 VAL A O 1
ATOM 792 N N . ALA A 1 108 ? 8.607 6.576 -0.911 1.00 98.12 108 ALA A N 1
ATOM 793 C CA . ALA A 1 108 ? 9.940 7.145 -1.090 1.00 98.12 108 ALA A CA 1
ATOM 794 C C . ALA A 1 108 ? 10.961 6.079 -1.521 1.00 98.12 108 ALA A C 1
ATOM 796 O O . ALA A 1 108 ? 11.738 6.300 -2.454 1.00 98.12 108 ALA A O 1
ATOM 797 N N . ARG A 1 109 ? 10.921 4.892 -0.904 1.00 98.56 109 ARG A N 1
ATOM 798 C CA . ARG A 1 109 ? 11.790 3.760 -1.267 1.00 98.56 109 ARG A CA 1
ATOM 799 C C . ARG A 1 109 ? 11.534 3.264 -2.692 1.00 98.56 109 ARG A C 1
ATOM 801 O O . ARG A 1 109 ? 12.490 3.001 -3.417 1.00 98.56 109 ARG A O 1
ATOM 808 N N . LEU A 1 110 ? 10.276 3.196 -3.127 1.00 98.44 110 LEU A N 1
ATOM 809 C CA . LEU A 1 110 ? 9.916 2.821 -4.498 1.00 98.44 110 LEU A CA 1
ATOM 810 C C . LEU A 1 110 ? 10.402 3.855 -5.521 1.00 98.44 110 LEU A C 1
ATOM 812 O O . LEU A 1 110 ? 10.898 3.476 -6.581 1.00 98.44 110 LEU A O 1
ATOM 816 N N . ALA A 1 111 ? 10.343 5.151 -5.196 1.00 97.75 111 ALA A N 1
ATOM 817 C CA . ALA A 1 111 ? 10.943 6.188 -6.039 1.00 97.75 111 ALA A CA 1
ATOM 818 C C . ALA A 1 111 ? 12.466 6.016 -6.158 1.00 97.75 111 ALA A C 1
ATOM 820 O O . ALA A 1 111 ? 13.013 6.096 -7.258 1.00 97.75 111 ALA A O 1
ATOM 821 N N . ALA A 1 112 ? 13.154 5.731 -5.048 1.00 97.88 112 ALA A N 1
ATOM 822 C CA . ALA A 1 112 ? 14.592 5.469 -5.058 1.00 97.88 112 ALA A CA 1
ATOM 823 C C . ALA A 1 112 ? 14.941 4.225 -5.896 1.00 97.88 112 ALA A C 1
ATOM 825 O O . ALA A 1 112 ? 15.876 4.263 -6.697 1.00 97.88 112 ALA A O 1
ATOM 826 N N . ALA A 1 113 ? 14.153 3.152 -5.777 1.00 97.56 113 ALA A N 1
ATOM 827 C CA . ALA A 1 113 ? 14.294 1.953 -6.599 1.00 97.56 113 ALA A CA 1
ATOM 828 C C . ALA A 1 113 ? 14.096 2.257 -8.092 1.00 97.56 113 ALA A C 1
ATOM 830 O O . ALA A 1 113 ? 14.896 1.819 -8.917 1.00 97.56 113 ALA A O 1
ATOM 831 N N . ALA A 1 114 ? 13.086 3.059 -8.445 1.00 97.25 114 ALA A N 1
ATOM 832 C CA . ALA A 1 114 ? 12.866 3.492 -9.822 1.00 97.25 114 ALA A CA 1
ATOM 833 C C . ALA A 1 114 ? 14.052 4.315 -10.348 1.00 97.25 114 ALA A C 1
ATOM 835 O O . ALA A 1 114 ? 14.525 4.057 -11.452 1.00 97.25 114 ALA A O 1
ATOM 836 N N . HIS A 1 115 ? 14.607 5.239 -9.558 1.00 96.44 115 HIS A N 1
ATOM 837 C CA . HIS A 1 115 ? 15.807 5.990 -9.944 1.00 96.44 115 HIS A CA 1
ATOM 838 C C . HIS A 1 115 ? 17.032 5.096 -10.166 1.00 96.44 115 HIS A C 1
ATOM 840 O O . HIS A 1 115 ? 17.782 5.324 -11.115 1.00 96.44 115 HIS A O 1
ATOM 846 N N . ALA A 1 116 ? 17.210 4.051 -9.355 1.00 96.31 116 ALA A N 1
ATOM 847 C CA . ALA A 1 116 ? 18.327 3.114 -9.479 1.00 96.31 116 ALA A CA 1
ATOM 848 C C . ALA A 1 116 ? 18.320 2.305 -10.792 1.00 96.31 116 ALA A C 1
ATOM 850 O O . ALA A 1 116 ? 19.330 1.706 -11.154 1.00 96.31 116 ALA A O 1
ATOM 851 N N . THR A 1 117 ? 17.207 2.296 -11.530 1.00 96.06 117 THR A N 1
ATOM 852 C CA . THR A 1 117 ? 17.129 1.645 -12.848 1.00 96.06 117 THR A CA 1
ATOM 853 C C . THR A 1 117 ? 17.778 2.448 -13.980 1.00 96.06 117 THR A C 1
ATOM 855 O O . THR A 1 117 ? 17.964 1.914 -15.076 1.00 96.06 117 THR A O 1
ATOM 858 N N . ILE A 1 118 ? 18.104 3.724 -13.746 1.00 93.25 118 ILE A N 1
ATOM 859 C CA . ILE A 1 118 ? 18.747 4.592 -14.734 1.00 93.25 118 ILE A CA 1
ATOM 860 C C . ILE A 1 118 ? 20.263 4.340 -14.683 1.00 93.25 118 ILE A C 1
ATOM 862 O O . ILE A 1 118 ? 20.868 4.530 -13.626 1.00 93.25 118 ILE A O 1
ATOM 866 N N . PRO A 1 119 ? 20.906 3.932 -15.796 1.00 80.31 119 PRO A N 1
ATOM 867 C CA . PRO A 1 119 ? 22.351 3.742 -15.830 1.00 80.31 119 PRO A CA 1
ATOM 868 C C . PRO A 1 119 ? 23.093 5.027 -15.451 1.00 80.31 119 PRO A C 1
ATOM 870 O O . PRO A 1 119 ? 22.723 6.117 -15.893 1.00 80.31 119 PRO A O 1
ATOM 873 N N . ALA A 1 120 ? 24.174 4.899 -14.678 1.00 76.88 120 ALA A N 1
ATOM 874 C CA . ALA A 1 120 ? 25.056 6.029 -14.417 1.00 76.88 120 ALA A CA 1
ATOM 875 C C . ALA A 1 120 ? 25.615 6.577 -15.748 1.00 76.88 120 ALA A C 1
ATOM 877 O O . ALA A 1 120 ? 25.933 5.789 -16.646 1.00 76.88 120 ALA A O 1
ATOM 878 N N . PRO A 1 121 ? 25.747 7.907 -15.902 1.00 70.06 121 PRO A N 1
ATOM 879 C CA . PRO A 1 121 ? 26.322 8.485 -17.107 1.00 70.06 121 PRO A CA 1
ATOM 880 C C . PRO A 1 121 ? 27.744 7.954 -17.321 1.00 70.06 121 PRO A C 1
ATOM 882 O O . PRO A 1 121 ? 28.574 7.981 -16.412 1.00 70.06 121 PRO A O 1
ATOM 885 N N . ALA A 1 122 ? 28.025 7.465 -18.532 1.00 68.00 122 ALA A N 1
ATOM 886 C CA . ALA A 1 122 ? 29.365 7.039 -18.909 1.00 68.00 122 ALA A CA 1
ATOM 887 C C . ALA A 1 122 ? 30.291 8.262 -18.900 1.00 68.00 122 ALA A C 1
ATOM 889 O O . ALA A 1 122 ? 30.139 9.169 -19.719 1.00 68.00 122 ALA A O 1
ATOM 890 N N . VAL A 1 123 ? 31.235 8.308 -17.960 1.00 69.56 123 VAL A N 1
ATOM 891 C CA . VAL A 1 123 ? 32.253 9.360 -17.931 1.00 69.56 123 VAL A CA 1
ATOM 892 C C . VAL A 1 123 ? 33.254 9.060 -19.052 1.00 69.56 123 VAL A C 1
ATOM 894 O O . VAL A 1 123 ? 33.825 7.965 -19.053 1.00 69.56 123 VAL A O 1
ATOM 897 N N . PRO A 1 124 ? 33.486 9.970 -20.016 1.00 66.94 124 PRO A N 1
ATOM 898 C CA . PRO A 1 124 ? 34.513 9.760 -21.025 1.00 66.94 124 PRO A CA 1
ATOM 899 C C . PRO A 1 124 ? 35.873 9.651 -20.336 1.00 66.94 124 PRO A C 1
ATOM 901 O O . PRO A 1 124 ? 36.299 10.570 -19.634 1.00 66.94 124 PRO A O 1
ATOM 904 N N . VAL A 1 125 ? 36.566 8.531 -20.535 1.00 64.62 125 VAL A N 1
ATOM 905 C CA . VAL A 1 125 ? 37.987 8.424 -20.198 1.00 64.62 125 VAL A CA 1
ATOM 906 C C . VAL A 1 125 ? 38.725 9.326 -21.180 1.00 64.62 125 VAL A C 1
ATOM 908 O O . VAL A 1 125 ? 38.963 8.945 -22.325 1.00 64.62 125 VAL A O 1
ATOM 911 N N . SER A 1 126 ? 39.041 10.550 -20.761 1.00 67.56 126 SER A N 1
ATOM 912 C CA . SER A 1 126 ? 39.995 11.388 -21.479 1.00 67.56 126 SER A CA 1
ATOM 913 C C . SER A 1 126 ? 41.330 10.647 -21.487 1.00 67.56 126 SER A C 1
ATOM 915 O O . SER A 1 126 ? 42.025 10.601 -20.473 1.00 67.56 126 SER A O 1
ATOM 917 N N . GLN A 1 127 ? 41.665 10.018 -22.615 1.00 53.31 127 GLN A N 1
ATOM 918 C CA . GLN A 1 127 ? 43.011 9.518 -22.857 1.00 53.31 127 GLN A CA 1
ATOM 919 C C . GLN A 1 127 ? 43.947 10.727 -22.857 1.00 53.31 127 GLN A C 1
ATOM 921 O O . GLN A 1 127 ? 43.911 11.551 -23.768 1.00 53.31 127 GLN A O 1
ATOM 926 N N . VAL A 1 128 ? 44.739 10.862 -21.797 1.00 52.97 128 VAL A N 1
ATOM 927 C CA . VAL A 1 128 ? 45.886 11.768 -21.790 1.00 52.97 128 VAL A CA 1
ATOM 928 C C . VAL A 1 128 ? 46.918 11.145 -22.730 1.00 52.97 128 VAL A C 1
ATOM 930 O O . VAL A 1 128 ? 47.352 10.017 -22.492 1.00 52.97 128 VAL A O 1
ATOM 933 N N . ALA A 1 129 ? 47.191 11.843 -23.833 1.00 56.66 129 ALA A N 1
ATOM 934 C CA . ALA A 1 129 ? 48.205 11.498 -24.827 1.00 56.66 129 ALA A CA 1
ATOM 935 C C . ALA A 1 129 ? 49.627 11.728 -24.298 1.00 56.66 129 ALA A C 1
ATOM 937 O O . ALA A 1 129 ? 49.799 12.652 -23.467 1.00 56.66 129 ALA A O 1
#

Secondary structure (DSSP, 8-state):
--PPPHHHHHHHHHS---PPPSSHHHHHHHHHHHHHHHHHHHHHHHHHHHHT--SGGGGHHHHHHHHHHHHHHHHHHHHHHHHHHHHT-HHHHHHHHHHHHHHHHHHHHHHHHHHHTSPPP--------

Sequence (129 aa):
MNVPSKLTALAARLRGKTWAHESTEELAAALDQQVEQLRDDNMPGHLAGAASLTSAPAYQPGLIDLRGDIYDAAVYLDALTTSATALGDADLVEALREAGETAHELVARLAAAAHATIPAPAVPVSQVA

Nearest PDB structures (foldseek):
  6zvs-assembly1_A  TM=6.770E-01  e=6.959E-01  Nostoc punctiforme
  8xyv-assembly2_B  TM=6.457E-01  e=9.459E-01  synthetic construct
  6zw5-assembly1_A  TM=6.904E-01  e=1.006E+00  Nostoc punctiforme
  6zw6-assembly1_A  TM=6.935E-01  e=1.643E+00  Nostoc punctiforme
  6zvr-assembly1_C  TM=5.759E-01  e=6.340E+00  Nostoc punctiforme

Radius of gyration: 21.11 Å; Cα contacts (8 Å, |Δi|>4): 62; chains: 1; bounding box: 68×36×45 Å